Protein AF-A0A3E0WW30-F1 (afdb_monomer)

Secondary structure (DSSP, 8-state):
----EEEEEBTTT--EEEEEGGGEEEEEEETTEEEEEETTEEEEESS-HHHHHHHHHHHHH--

Foldseek 3Di:
DDWDWDWFQFPPPRDTDIDGLVQFPDWDDDPQWIWTDGPVGITITNDGPVVVVVVSVVSVVVD

Mean predicted aligned error: 3.7 Å

Sequence (63 aa):
MKPLFIELTNDFTEKKQAVNINLINGFRESDGKTTINMSGGTVVVTETYETIKNTIVEMKKVF

pLDDT: mean 89.46, std 7.9, range [53.06, 95.5]

Organism: NCBI:txid302167

Radius of gyration: 11.08 Å; Cα contacts (8 Å, |Δi|>4): 101; chains: 1; bounding box: 30×19×22 Å

Structure (mmCIF, N/CA/C/O backbone):
data_AF-A0A3E0WW30-F1
#
_entry.id   AF-A0A3E0WW30-F1
#
loop_
_atom_site.group_PDB
_atom_site.id
_atom_site.type_symbol
_atom_site.label_atom_id
_atom_site.label_alt_id
_atom_site.label_comp_id
_atom_site.label_asym_id
_atom_site.label_entity_id
_atom_site.label_seq_id
_atom_site.pdbx_PDB_ins_code
_atom_site.Cartn_x
_atom_site.Cartn_y
_atom_site.Cartn_z
_atom_site.occupancy
_atom_site.B_iso_or_equiv
_atom_site.auth_seq_id
_atom_site.auth_comp_id
_atom_site.auth_asym_id
_atom_site.auth_atom_id
_atom_site.pdbx_PDB_model_num
ATOM 1 N N . MET A 1 1 ? -21.004 5.906 -4.654 1.00 66.12 1 MET A N 1
ATOM 2 C CA . MET A 1 1 ? -20.079 5.890 -3.499 1.00 66.12 1 MET A CA 1
ATOM 3 C C . MET A 1 1 ? -18.986 6.917 -3.767 1.00 66.12 1 MET A C 1
ATOM 5 O O . MET A 1 1 ? -18.466 6.920 -4.879 1.00 66.12 1 MET A O 1
ATOM 9 N N . LYS A 1 2 ? -18.691 7.833 -2.835 1.00 80.56 2 LYS A N 1
ATOM 10 C CA . LYS A 1 2 ? -17.605 8.812 -3.026 1.00 80.56 2 LYS A CA 1
ATOM 11 C C . LYS A 1 2 ? -16.262 8.057 -3.051 1.00 80.56 2 LYS A C 1
AT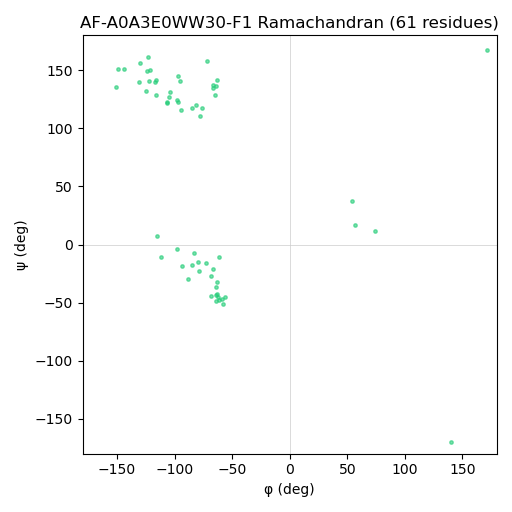OM 13 O O . LYS A 1 2 ? -16.104 7.130 -2.255 1.00 80.56 2 LYS A O 1
ATOM 18 N N . PRO A 1 3 ? -15.324 8.376 -3.962 1.00 81.94 3 PRO A N 1
ATOM 19 C CA . PRO A 1 3 ? -14.009 7.751 -3.943 1.00 81.94 3 PRO A CA 1
ATOM 20 C C . PRO A 1 3 ? -13.267 8.122 -2.654 1.00 81.94 3 PRO A C 1
ATOM 22 O O . PRO A 1 3 ? -13.299 9.276 -2.224 1.00 81.94 3 PRO A O 1
ATOM 25 N N . LEU A 1 4 ? -12.629 7.127 -2.045 1.00 89.88 4 LEU A N 1
ATOM 26 C CA . LEU A 1 4 ? -11.854 7.257 -0.817 1.00 89.88 4 LEU A CA 1
ATOM 27 C C . LEU A 1 4 ? -10.396 6.932 -1.142 1.00 89.88 4 LEU A C 1
ATOM 29 O O . LEU A 1 4 ? -10.121 5.913 -1.773 1.00 89.88 4 LEU A O 1
ATOM 33 N N . PHE A 1 5 ? -9.474 7.809 -0.752 1.00 92.75 5 PHE A N 1
ATOM 34 C CA . PHE A 1 5 ? -8.058 7.693 -1.095 1.00 92.75 5 PHE A CA 1
ATOM 35 C C . PHE A 1 5 ? -7.186 7.650 0.158 1.00 92.75 5 PHE A C 1
ATOM 37 O O . PHE A 1 5 ? -7.429 8.403 1.097 1.00 92.75 5 PHE A O 1
ATOM 44 N N . ILE A 1 6 ? -6.158 6.805 0.130 1.00 92.62 6 ILE A N 1
ATOM 45 C CA . ILE A 1 6 ? -5.070 6.764 1.115 1.00 92.62 6 ILE A CA 1
ATOM 46 C C . ILE A 1 6 ? -3.752 7.121 0.432 1.00 92.62 6 ILE A C 1
ATOM 48 O O . ILE A 1 6 ? -3.520 6.710 -0.703 1.00 92.62 6 ILE A O 1
ATOM 52 N N . GLU A 1 7 ? -2.886 7.872 1.108 1.00 94.88 7 GLU A N 1
ATOM 53 C CA . GLU A 1 7 ? -1.542 8.172 0.608 1.00 94.88 7 GLU A CA 1
ATOM 54 C C . GLU A 1 7 ? -0.527 7.184 1.175 1.00 94.88 7 GLU A C 1
ATOM 56 O O . GLU A 1 7 ? -0.272 7.153 2.379 1.00 94.88 7 GLU A O 1
ATOM 61 N N . LEU A 1 8 ? 0.080 6.396 0.290 1.00 94.38 8 LEU A N 1
ATOM 62 C CA . LEU A 1 8 ? 1.037 5.353 0.649 1.00 94.38 8 LEU A CA 1
ATOM 63 C C . LEU A 1 8 ? 2.358 5.557 -0.082 1.00 94.38 8 LEU A C 1
ATOM 65 O O . LEU A 1 8 ? 2.384 6.076 -1.198 1.00 94.38 8 LEU A O 1
ATOM 69 N N . THR A 1 9 ? 3.461 5.158 0.532 1.00 95.50 9 THR A N 1
ATOM 70 C CA . THR A 1 9 ? 4.795 5.262 -0.052 1.00 95.50 9 THR A CA 1
ATOM 71 C C . THR A 1 9 ? 5.049 4.052 -0.935 1.00 95.50 9 THR A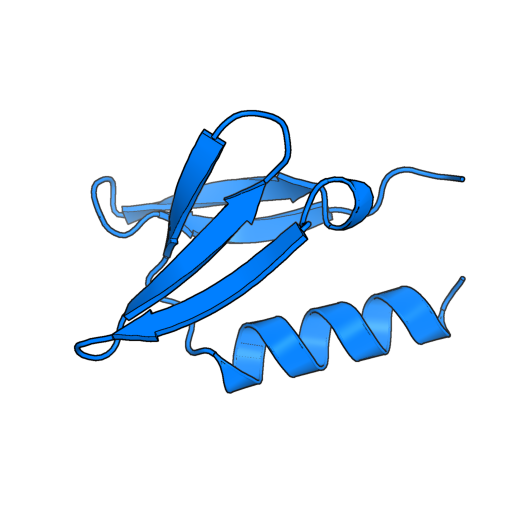 C 1
ATOM 73 O O . THR A 1 9 ? 5.083 2.917 -0.468 1.00 95.50 9 THR A O 1
ATOM 76 N N . ASN A 1 10 ? 5.237 4.287 -2.229 1.00 94.50 10 ASN A N 1
ATOM 77 C CA . ASN A 1 10 ? 5.621 3.250 -3.173 1.00 94.50 10 ASN A CA 1
ATOM 78 C C . ASN A 1 10 ? 7.026 2.722 -2.841 1.00 94.50 10 ASN A C 1
ATOM 80 O O . ASN A 1 10 ? 7.967 3.505 -2.745 1.00 94.50 10 ASN A O 1
ATOM 84 N N . ASP A 1 11 ? 7.176 1.406 -2.728 1.00 93.81 11 ASP A N 1
ATOM 85 C CA . ASP A 1 11 ? 8.435 0.773 -2.313 1.00 93.81 11 ASP A CA 1
ATOM 86 C C . ASP A 1 11 ? 9.568 0.898 -3.349 1.00 93.81 11 ASP A C 1
ATOM 88 O O . ASP A 1 11 ? 10.737 0.927 -2.988 1.00 93.81 11 ASP A O 1
ATOM 92 N N . PHE A 1 12 ? 9.243 1.029 -4.639 1.00 92.00 12 PHE A N 1
ATOM 93 C CA . PHE A 1 12 ? 10.252 1.110 -5.703 1.00 92.00 12 PHE A CA 1
ATOM 94 C 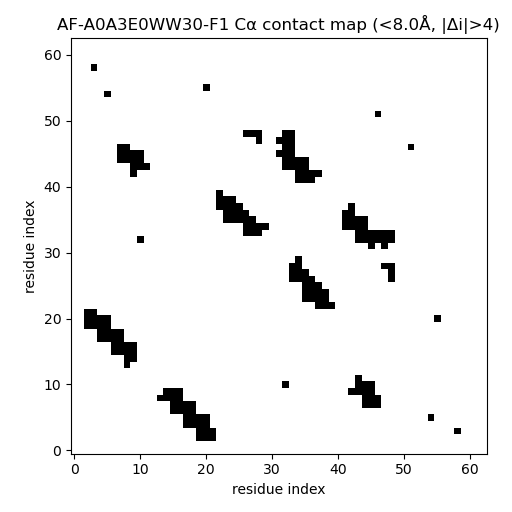C . PHE A 1 12 ? 10.736 2.531 -5.978 1.00 92.00 12 PHE A C 1
ATOM 96 O O . PHE A 1 12 ? 11.848 2.730 -6.461 1.00 92.00 12 PHE A O 1
ATOM 103 N N . THR A 1 13 ? 9.871 3.520 -5.757 1.00 94.69 13 THR A N 1
ATOM 104 C CA . THR A 1 13 ? 10.155 4.923 -6.104 1.00 94.69 13 THR A CA 1
ATOM 105 C C . THR A 1 13 ? 10.320 5.821 -4.888 1.00 94.69 13 THR A C 1
ATOM 107 O O . THR A 1 13 ? 10.699 6.977 -5.058 1.00 94.69 13 THR A O 1
ATOM 110 N N . GLU A 1 14 ? 9.985 5.320 -3.695 1.00 93.00 14 GLU A N 1
ATOM 111 C CA . GLU A 1 14 ? 9.957 6.054 -2.422 1.00 93.00 14 GLU A CA 1
ATOM 112 C C . GLU A 1 14 ? 9.054 7.301 -2.440 1.00 93.00 14 GLU A C 1
ATOM 114 O O . GLU A 1 14 ? 9.125 8.169 -1.569 1.00 93.00 14 GLU A O 1
ATOM 119 N N . LYS A 1 15 ? 8.158 7.399 -3.428 1.00 95.06 15 LYS A N 1
ATOM 120 C CA . LYS A 1 15 ? 7.208 8.505 -3.571 1.00 95.06 15 LYS A CA 1
ATOM 121 C C . LYS A 1 15 ? 5.851 8.138 -2.994 1.00 95.06 15 LYS A C 1
ATOM 123 O O . LYS A 1 15 ? 5.386 7.005 -3.129 1.00 95.06 15 LYS A O 1
ATOM 128 N N . LYS A 1 16 ? 5.179 9.132 -2.412 1.00 95.06 16 LYS A N 1
ATOM 129 C CA . LYS A 1 16 ? 3.771 9.017 -2.028 1.00 95.06 16 LYS A CA 1
ATOM 130 C C . LYS A 1 16 ? 2.891 8.901 -3.272 1.00 95.06 16 LYS A C 1
ATOM 132 O O . LYS A 1 16 ? 3.057 9.649 -4.234 1.00 95.06 16 LYS A O 1
ATOM 137 N N . GLN A 1 17 ? 1.955 7.962 -3.237 1.00 93.56 17 GLN A N 1
ATOM 138 C CA . GLN A 1 17 ? 0.945 7.742 -4.266 1.00 93.56 17 GLN A CA 1
ATOM 139 C C . GLN A 1 17 ? -0.434 7.626 -3.612 1.00 93.56 17 GLN A C 1
ATOM 141 O O . GLN A 1 17 ? -0.588 6.998 -2.561 1.00 93.56 17 GLN A O 1
ATOM 146 N N . ALA A 1 18 ? -1.442 8.220 -4.246 1.00 93.62 18 ALA A N 1
ATOM 147 C CA . ALA A 1 18 ? -2.823 8.102 -3.804 1.00 93.62 18 ALA A CA 1
ATOM 148 C C . ALA A 1 18 ? -3.418 6.776 -4.297 1.00 93.62 18 ALA A C 1
ATOM 150 O O . ALA A 1 18 ? -3.513 6.527 -5.500 1.00 93.62 18 ALA A O 1
ATOM 151 N N . VAL A 1 19 ? -3.850 5.933 -3.365 1.00 92.81 19 VAL A N 1
ATOM 152 C CA . VAL A 1 19 ? -4.484 4.641 -3.631 1.00 92.81 19 VAL A CA 1
ATOM 153 C C . VAL A 1 19 ? -5.975 4.757 -3.345 1.00 92.81 19 VAL A C 1
ATOM 155 O O . VAL A 1 19 ? -6.379 5.108 -2.239 1.00 92.81 19 VAL A O 1
ATOM 158 N N . ASN A 1 20 ? -6.808 4.458 -4.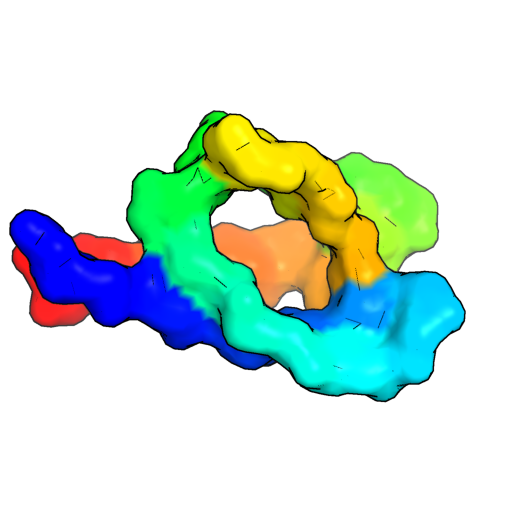342 1.00 92.56 20 ASN A N 1
ATOM 159 C CA . ASN A 1 20 ? -8.260 4.460 -4.179 1.00 92.56 20 ASN A CA 1
ATOM 160 C C . ASN A 1 20 ? -8.713 3.178 -3.465 1.00 92.56 20 ASN A C 1
ATOM 162 O O . ASN A 1 20 ? -8.688 2.097 -4.057 1.00 92.56 20 ASN A O 1
ATOM 166 N N . ILE A 1 21 ? -9.176 3.293 -2.219 1.00 90.69 21 ILE A N 1
ATOM 167 C CA . ILE A 1 21 ? -9.545 2.133 -1.395 1.00 90.69 21 ILE A CA 1
ATOM 168 C C . ILE A 1 21 ? -10.766 1.385 -1.933 1.00 90.69 21 ILE A C 1
ATOM 170 O O . ILE A 1 21 ? -10.941 0.207 -1.630 1.00 90.69 21 ILE A O 1
ATOM 174 N N . ASN A 1 22 ? -11.597 2.037 -2.752 1.00 89.69 22 ASN A N 1
ATOM 175 C CA . ASN A 1 22 ? -12.745 1.389 -3.388 1.00 8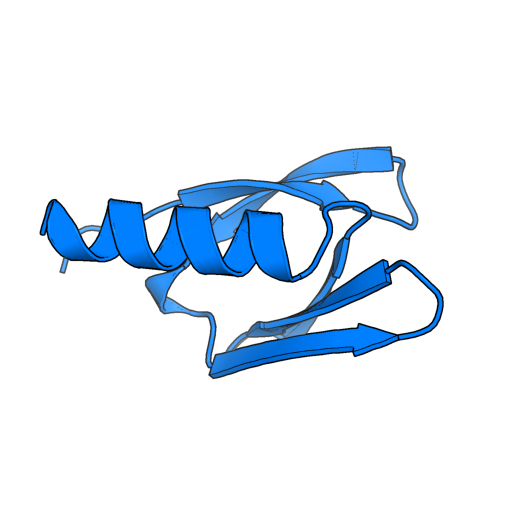9.69 22 ASN A CA 1
ATOM 176 C C . ASN A 1 22 ? -12.320 0.426 -4.506 1.00 89.69 22 ASN A C 1
ATOM 178 O O . ASN A 1 22 ? -13.130 -0.383 -4.947 1.00 89.69 22 ASN A O 1
ATOM 182 N N . LEU A 1 23 ? -11.071 0.522 -4.977 1.00 91.75 23 LEU A N 1
ATOM 183 C CA . LEU A 1 23 ? -10.509 -0.361 -5.999 1.00 91.75 23 LEU A CA 1
ATOM 184 C C . LEU A 1 23 ? -9.662 -1.490 -5.405 1.00 91.75 23 LEU A C 1
ATOM 186 O O . LEU A 1 23 ? -9.179 -2.324 -6.167 1.00 91.75 23 LEU A O 1
ATOM 190 N N . ILE A 1 24 ? -9.452 -1.508 -4.083 1.00 91.56 24 ILE A N 1
ATOM 191 C CA . ILE A 1 24 ? -8.656 -2.534 -3.403 1.00 91.56 24 ILE A CA 1
ATOM 192 C C . ILE A 1 24 ? -9.481 -3.817 -3.296 1.00 91.56 24 ILE A C 1
ATOM 194 O O . ILE A 1 24 ? -10.494 -3.865 -2.599 1.00 91.56 24 ILE A O 1
ATOM 198 N N . ASN A 1 25 ? -8.985 -4.872 -3.936 1.00 92.12 25 ASN A N 1
ATOM 199 C CA . ASN A 1 25 ? -9.572 -6.212 -3.896 1.00 92.12 25 ASN A CA 1
ATOM 200 C C . ASN A 1 25 ? -8.947 -7.081 -2.794 1.00 92.12 25 ASN A C 1
ATOM 202 O O . ASN A 1 25 ? -9.522 -8.084 -2.383 1.00 92.12 25 ASN A O 1
ATOM 206 N N . GLY A 1 26 ? -7.766 -6.699 -2.308 1.00 90.75 26 GLY A N 1
ATOM 207 C CA . GLY A 1 26 ? -7.078 -7.355 -1.203 1.00 90.75 26 GLY A CA 1
ATOM 208 C C . GLY A 1 26 ? -5.665 -6.813 -1.032 1.00 90.75 26 GLY A C 1
ATOM 209 O O . GLY A 1 26 ? -5.146 -6.112 -1.898 1.00 90.75 26 GLY A O 1
ATOM 210 N N . PHE A 1 27 ? -5.030 -7.141 0.083 1.00 91.88 27 PHE A N 1
ATOM 211 C CA . PHE A 1 27 ? -3.644 -6.779 0.357 1.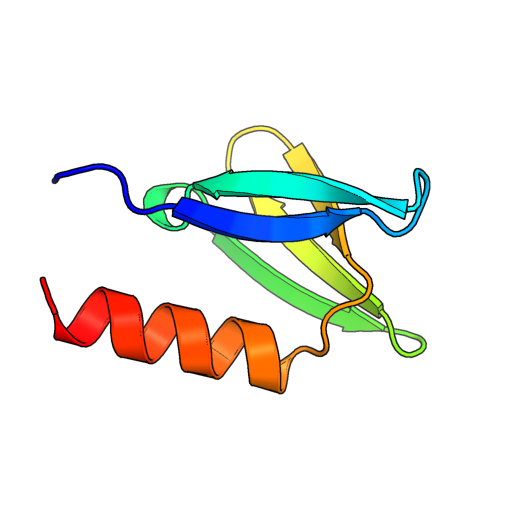00 91.88 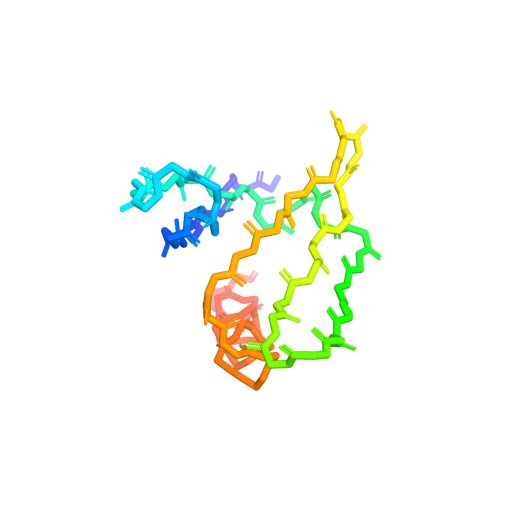27 PHE A CA 1
ATOM 212 C C . PHE A 1 27 ? -3.000 -7.849 1.242 1.00 91.88 27 PHE A C 1
ATOM 214 O O . PHE A 1 27 ? -3.694 -8.543 1.986 1.00 91.88 27 PHE A O 1
ATOM 221 N N . ARG A 1 28 ? -1.684 -8.023 1.113 1.00 92.81 28 ARG A N 1
ATOM 222 C CA . ARG A 1 28 ? -0.902 -9.031 1.844 1.00 92.81 28 ARG A CA 1
ATOM 223 C C . ARG A 1 28 ? 0.475 -8.495 2.197 1.00 92.81 28 ARG A C 1
ATOM 225 O O . ARG A 1 28 ? 1.027 -7.698 1.442 1.00 92.81 28 ARG A O 1
ATOM 232 N N . GLU A 1 29 ? 1.038 -8.990 3.285 1.00 92.56 29 GLU A N 1
ATOM 233 C CA . GLU A 1 29 ? 2.417 -8.708 3.678 1.00 92.56 29 GLU A CA 1
ATOM 234 C C . GLU A 1 29 ? 3.357 -9.816 3.192 1.00 92.56 29 GLU A C 1
ATOM 236 O O . GLU A 1 29 ? 2.998 -10.994 3.230 1.00 92.56 29 GLU A O 1
ATOM 241 N N . SER A 1 30 ? 4.547 -9.439 2.730 1.00 85.62 30 SER A N 1
ATOM 242 C CA . SER A 1 30 ? 5.679 -10.342 2.490 1.00 85.62 30 SER A CA 1
ATOM 243 C C . SER A 1 30 ? 6.968 -9.557 2.678 1.00 85.62 30 SER A C 1
ATOM 245 O O . SER A 1 30 ? 7.072 -8.435 2.188 1.00 85.62 30 SER A O 1
ATOM 247 N N . ASP A 1 31 ? 7.944 -10.135 3.378 1.00 83.88 31 ASP A N 1
ATOM 248 C CA . ASP A 1 31 ? 9.296 -9.570 3.516 1.00 83.88 31 ASP A CA 1
ATOM 249 C C . ASP A 1 31 ? 9.327 -8.116 4.032 1.00 83.88 31 ASP A C 1
ATOM 251 O O . ASP A 1 31 ? 10.121 -7.293 3.581 1.00 83.88 31 ASP A O 1
ATOM 255 N N . GLY A 1 32 ? 8.428 -7.784 4.968 1.00 80.19 32 GLY A N 1
ATOM 256 C CA . GLY A 1 32 ? 8.318 -6.440 5.554 1.00 80.19 32 GLY A CA 1
ATOM 257 C C . GLY A 1 32 ? 7.696 -5.385 4.633 1.00 80.19 32 GLY A C 1
ATOM 258 O O . GLY A 1 32 ? 7.758 -4.198 4.942 1.00 80.19 32 GLY A O 1
ATOM 259 N N . LYS A 1 33 ? 7.105 -5.803 3.508 1.00 88.94 33 LYS A N 1
ATOM 260 C CA . LYS A 1 33 ? 6.434 -4.939 2.530 1.00 88.94 33 LYS A CA 1
ATOM 261 C C . LYS A 1 33 ? 4.981 -5.351 2.369 1.00 88.94 33 LYS A C 1
ATOM 263 O O . LY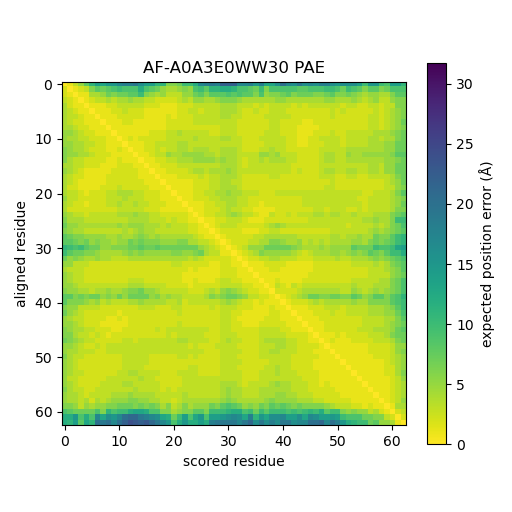S A 1 33 ? 4.654 -6.540 2.433 1.00 88.94 33 LYS A O 1
ATOM 268 N N . THR A 1 34 ? 4.114 -4.391 2.055 1.00 94.81 34 THR A N 1
ATOM 269 C CA . THR A 1 34 ? 2.710 -4.693 1.752 1.00 94.81 34 THR A CA 1
ATOM 270 C C . THR A 1 34 ? 2.439 -4.597 0.260 1.00 94.81 34 THR A C 1
ATOM 272 O O . THR A 1 34 ? 2.702 -3.589 -0.388 1.00 94.81 34 THR A O 1
ATOM 275 N N . THR A 1 35 ? 1.873 -5.661 -0.298 1.00 95.50 35 THR A N 1
ATOM 276 C CA . THR A 1 35 ? 1.370 -5.701 -1.671 1.00 95.50 35 THR A CA 1
ATOM 277 C C . THR A 1 35 ? -0.137 -5.469 -1.666 1.00 95.50 35 THR A C 1
ATOM 279 O O . THR A 1 35 ? -0.875 -6.223 -1.034 1.00 95.50 35 THR A O 1
ATOM 282 N N . ILE A 1 36 ? -0.600 -4.464 -2.405 1.00 94.69 36 ILE A N 1
ATOM 283 C CA . ILE A 1 36 ? -2.007 -4.098 -2.575 1.00 94.69 36 ILE A CA 1
ATOM 284 C C . ILE A 1 36 ? -2.453 -4.508 -3.976 1.00 94.69 36 ILE A C 1
ATOM 286 O O . ILE A 1 36 ? -1.895 -4.053 -4.974 1.00 94.69 36 ILE A O 1
ATOM 290 N N . ASN A 1 37 ? -3.482 -5.347 -4.050 1.00 94.81 37 ASN A N 1
ATOM 291 C CA . ASN A 1 37 ? -4.096 -5.770 -5.302 1.00 94.81 37 ASN A CA 1
ATOM 292 C C . ASN A 1 37 ? -5.325 -4.910 -5.586 1.00 94.81 37 ASN A C 1
ATOM 294 O O . ASN A 1 37 ? -6.264 -4.866 -4.785 1.00 94.81 37 ASN A O 1
ATOM 298 N N . MET A 1 38 ? -5.330 -4.260 -6.744 1.00 93.69 38 MET A N 1
ATOM 299 C CA . MET A 1 38 ? -6.417 -3.403 -7.198 1.00 93.69 38 MET A CA 1
ATOM 300 C C . MET A 1 38 ? -6.960 -3.872 -8.544 1.00 93.69 38 MET A C 1
ATOM 302 O O . MET A 1 38 ? -6.271 -4.545 -9.308 1.00 93.69 38 MET A O 1
ATOM 306 N N . SER A 1 39 ? -8.167 -3.432 -8.894 1.00 90.81 39 SER A N 1
ATOM 307 C CA . SER A 1 39 ? -8.783 -3.739 -10.197 1.00 90.81 39 SER A CA 1
ATOM 308 C C . SER A 1 39 ? -8.000 -3.216 -11.415 1.00 90.81 39 SER A C 1
ATOM 310 O O . SER A 1 39 ? -8.309 -3.601 -12.536 1.00 90.81 39 SER A O 1
ATOM 312 N N . GLY A 1 40 ? -6.990 -2.361 -11.213 1.00 87.06 40 GLY A N 1
ATOM 313 C CA . GLY A 1 40 ? -6.117 -1.819 -12.265 1.00 87.06 40 GLY A CA 1
ATOM 314 C C . GLY A 1 40 ? -4.644 -2.226 -12.162 1.00 87.06 40 GLY A C 1
ATOM 315 O O . GLY A 1 40 ? -3.825 -1.676 -12.891 1.00 87.06 40 GLY A O 1
ATOM 316 N N . GLY A 1 41 ? -4.287 -3.140 -11.253 1.00 91.00 41 GLY A N 1
ATOM 317 C CA . GLY A 1 41 ? -2.908 -3.593 -11.075 1.00 91.00 41 GLY A CA 1
ATOM 318 C C . GLY A 1 41 ? -2.516 -3.794 -9.616 1.00 91.00 41 GLY A C 1
ATOM 319 O O . GLY A 1 41 ? -3.348 -3.761 -8.708 1.00 91.00 41 GLY A O 1
ATOM 320 N N . THR A 1 42 ? -1.222 -3.992 -9.400 1.00 93.81 42 THR A N 1
ATOM 321 C CA . THR A 1 42 ? -0.650 -4.253 -8.081 1.00 93.81 42 THR A CA 1
ATOM 322 C C . THR A 1 42 ? 0.309 -3.138 -7.699 1.00 93.81 42 THR A C 1
ATOM 324 O O . THR A 1 42 ? 1.076 -2.650 -8.527 1.00 93.81 42 THR A O 1
ATOM 327 N N . VAL A 1 43 ? 0.269 -2.751 -6.430 1.00 93.50 43 VAL A N 1
ATOM 328 C CA . VAL A 1 43 ? 1.134 -1.723 -5.858 1.00 93.50 43 VAL A CA 1
ATOM 329 C C . VAL A 1 43 ? 1.856 -2.311 -4.655 1.00 93.50 43 VAL A C 1
ATOM 331 O O . VAL A 1 43 ? 1.222 -2.924 -3.801 1.00 93.50 43 VAL A O 1
ATOM 334 N N . VAL A 1 44 ? 3.171 -2.123 -4.578 1.00 94.88 44 VAL A N 1
ATOM 335 C CA . VAL A 1 44 ? 3.968 -2.493 -3.401 1.00 94.88 44 VAL A CA 1
ATOM 336 C C . VAL A 1 44 ? 4.301 -1.224 -2.632 1.00 94.88 44 VAL A C 1
ATOM 338 O O . VAL A 1 44 ? 4.713 -0.223 -3.229 1.00 94.88 44 VAL A O 1
ATOM 341 N N . VAL A 1 45 ? 4.076 -1.256 -1.324 1.00 95.06 45 VAL A N 1
ATOM 342 C CA . VAL A 1 45 ? 4.249 -0.109 -0.435 1.00 95.06 45 VAL A CA 1
ATOM 343 C C . VAL A 1 45 ? 5.079 -0.467 0.788 1.00 95.06 45 VAL A C 1
ATOM 345 O O . VAL A 1 45 ? 5.156 -1.637 1.177 1.00 95.06 45 VAL A O 1
ATOM 348 N N . THR A 1 46 ? 5.689 0.556 1.381 1.00 94.19 46 THR A N 1
ATOM 349 C CA . THR A 1 46 ? 6.528 0.408 2.577 1.00 94.19 46 THR A CA 1
ATOM 350 C C . THR A 1 46 ? 5.716 0.426 3.868 1.00 94.19 46 THR A C 1
ATOM 352 O O . THR A 1 46 ? 6.203 -0.021 4.904 1.00 94.19 46 THR A O 1
ATOM 355 N N . GLU A 1 47 ? 4.472 0.917 3.835 1.00 92.50 47 GLU A N 1
ATOM 356 C CA . GLU A 1 47 ? 3.569 0.814 4.975 1.00 92.50 47 GLU A CA 1
ATOM 357 C C . GLU A 1 47 ? 3.254 -0.651 5.311 1.00 92.50 47 GLU A C 1
ATOM 359 O O . GLU A 1 47 ? 3.046 -1.497 4.435 1.00 92.50 47 GLU A O 1
ATOM 364 N N . THR A 1 48 ? 3.179 -0.939 6.610 1.00 90.81 48 THR A N 1
ATOM 365 C CA . THR A 1 48 ? 2.888 -2.280 7.124 1.00 90.81 48 THR A CA 1
ATOM 366 C C . THR A 1 48 ? 1.432 -2.669 6.894 1.00 90.81 48 THR A C 1
ATOM 368 O O . THR A 1 48 ? 0.537 -1.819 6.790 1.00 90.81 48 THR A O 1
ATOM 371 N N . TYR A 1 49 ? 1.174 -3.975 6.894 1.00 90.19 49 TYR A N 1
ATOM 372 C CA . TYR A 1 49 ? -0.170 -4.516 6.710 1.00 90.19 49 TYR A CA 1
ATOM 373 C C . TYR A 1 49 ? -1.173 -3.964 7.729 1.00 90.19 49 TYR A C 1
ATOM 375 O O . TYR A 1 49 ? -2.266 -3.537 7.353 1.00 90.19 49 TYR A O 1
ATOM 383 N N . GLU A 1 50 ? -0.793 -3.915 9.008 1.00 91.00 50 GLU A N 1
ATOM 384 C CA . GLU A 1 50 ? -1.662 -3.407 10.075 1.00 91.00 50 GLU A CA 1
ATOM 385 C C . GLU A 1 50 ? -1.988 -1.916 9.893 1.00 91.00 50 GLU A C 1
ATOM 387 O O . GLU A 1 50 ? -3.131 -1.509 10.100 1.00 91.00 50 GLU A O 1
ATOM 392 N N . THR A 1 51 ? -1.034 -1.108 9.416 1.00 90.38 51 THR A N 1
ATOM 393 C CA . THR A 1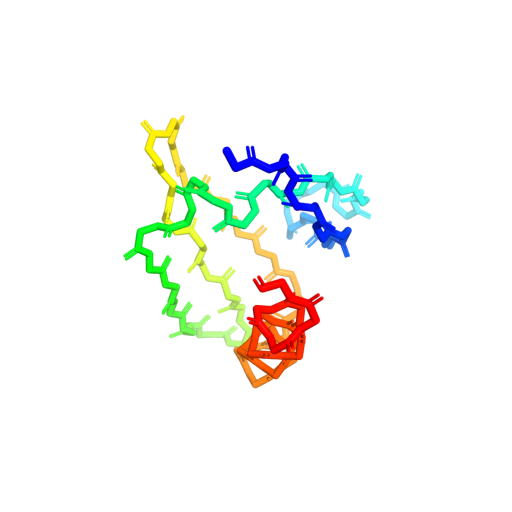 51 ? -1.268 0.319 9.127 1.00 90.38 51 THR A CA 1
ATOM 394 C C . THR A 1 51 ? -2.341 0.490 8.053 1.00 90.38 51 THR A C 1
ATOM 396 O O . THR A 1 51 ? -3.296 1.253 8.223 1.00 90.38 51 THR A O 1
ATOM 399 N N . ILE A 1 52 ? -2.225 -0.261 6.957 1.00 91.19 52 ILE A N 1
ATOM 400 C CA . ILE A 1 52 ? -3.156 -0.183 5.825 1.00 91.19 52 ILE A CA 1
ATOM 401 C C . ILE A 1 52 ? -4.531 -0.722 6.223 1.00 91.19 52 ILE A C 1
ATOM 403 O O . ILE A 1 52 ? -5.551 -0.088 5.946 1.00 91.19 52 ILE A O 1
ATOM 407 N N . LYS A 1 53 ? -4.569 -1.858 6.927 1.00 90.94 53 LYS A N 1
ATOM 408 C CA . LYS A 1 53 ? -5.801 -2.472 7.430 1.00 90.94 53 LYS A CA 1
ATOM 409 C C . LYS A 1 53 ? -6.579 -1.521 8.337 1.00 90.94 53 LYS A C 1
ATOM 411 O O . LYS A 1 53 ? -7.768 -1.312 8.097 1.00 90.94 53 LYS A O 1
ATOM 416 N N . ASN A 1 54 ? -5.923 -0.932 9.338 1.00 91.88 54 ASN A N 1
ATOM 417 C CA . ASN A 1 54 ? -6.577 -0.026 10.283 1.00 91.88 54 ASN A CA 1
ATOM 418 C C . ASN A 1 54 ? -7.092 1.231 9.576 1.00 91.88 54 ASN A C 1
ATOM 420 O O . ASN A 1 54 ? -8.257 1.584 9.751 1.00 91.88 54 ASN A O 1
ATOM 424 N N . THR A 1 55 ? -6.291 1.813 8.677 1.00 90.25 55 THR A N 1
ATOM 425 C CA . THR A 1 55 ? -6.702 2.980 7.879 1.00 90.25 55 THR A CA 1
ATOM 426 C C . THR A 1 55 ? -7.943 2.679 7.031 1.00 90.25 55 THR A C 1
ATOM 428 O O . THR A 1 55 ? -8.905 3.444 7.038 1.00 90.25 55 THR A O 1
ATOM 431 N N . ILE A 1 56 ? -7.976 1.538 6.328 1.00 88.06 56 ILE A N 1
ATOM 432 C CA . ILE A 1 56 ? -9.137 1.144 5.511 1.00 88.06 56 ILE A CA 1
ATOM 433 C C . ILE A 1 56 ? -10.379 0.931 6.384 1.00 88.06 56 ILE A C 1
ATOM 435 O O . ILE A 1 56 ? -11.469 1.359 6.002 1.00 88.06 56 ILE A O 1
ATOM 439 N N . VAL A 1 57 ? -10.236 0.273 7.539 1.00 89.06 57 VAL A N 1
ATOM 440 C CA . VAL A 1 57 ? -11.347 0.044 8.477 1.00 89.06 57 VAL A CA 1
ATOM 441 C C . VAL A 1 57 ? -11.899 1.369 9.001 1.00 89.06 57 VAL A C 1
ATOM 443 O O . VAL A 1 57 ? -13.115 1.542 9.028 1.00 89.06 57 VAL A O 1
ATOM 446 N N . GLU A 1 58 ? -11.039 2.310 9.388 1.00 89.00 58 GLU A N 1
ATOM 447 C CA . GLU A 1 58 ? -11.451 3.635 9.859 1.00 89.00 58 GLU A CA 1
ATOM 448 C C . GLU A 1 58 ? -12.152 4.433 8.761 1.00 89.00 58 GLU A C 1
ATOM 450 O O . GLU A 1 58 ? -13.267 4.909 8.964 1.00 89.00 58 GLU A O 1
ATOM 455 N N . MET A 1 59 ? -11.568 4.500 7.565 1.00 85.00 59 MET A N 1
ATOM 456 C CA . MET A 1 59 ? -12.170 5.222 6.444 1.00 85.00 59 MET A CA 1
ATOM 457 C C . MET A 1 59 ? -13.513 4.633 6.011 1.00 85.00 59 MET A C 1
ATOM 459 O O . MET A 1 59 ? -14.391 5.385 5.600 1.00 85.00 59 MET A O 1
ATOM 463 N N . LYS A 1 60 ? -13.705 3.314 6.127 1.00 79.81 60 LYS A N 1
ATOM 464 C CA . LYS A 1 60 ? -14.993 2.661 5.845 1.00 79.81 60 LYS A CA 1
ATOM 465 C C . LYS A 1 60 ? -16.014 2.775 6.979 1.00 79.81 60 LYS A C 1
ATOM 467 O O . LYS A 1 60 ? -17.175 2.507 6.728 1.00 79.81 60 LYS A O 1
ATOM 472 N N . LYS A 1 61 ? -15.624 3.143 8.205 1.00 77.75 61 LYS A N 1
ATOM 473 C CA . LYS A 1 61 ? -16.574 3.444 9.299 1.00 77.75 61 LYS A CA 1
ATOM 474 C C . LYS A 1 61 ? -17.182 4.841 9.179 1.00 77.75 61 LYS A C 1
ATOM 476 O O . LYS A 1 61 ? -18.229 5.101 9.759 1.00 77.75 61 LYS A O 1
ATOM 481 N N . VAL A 1 62 ? -16.496 5.743 8.479 1.00 59.81 62 VAL A N 1
ATOM 482 C CA . VAL A 1 62 ? -16.901 7.146 8.296 1.00 59.81 62 VAL A CA 1
ATOM 483 C C . VAL A 1 62 ? -17.922 7.308 7.148 1.00 59.81 62 VAL A C 1
ATOM 485 O O . VAL A 1 62 ? -18.490 8.387 6.992 1.00 59.81 62 VAL A O 1
ATOM 488 N N . PHE A 1 63 ? -18.195 6.248 6.374 1.00 53.06 63 PHE A N 1
ATOM 489 C CA . PHE A 1 63 ? -19.101 6.228 5.215 1.00 53.06 63 PHE A CA 1
ATOM 490 C C . PHE A 1 63 ? -20.046 5.029 5.247 1.00 53.06 63 PHE A C 1
ATOM 492 O O . PHE A 1 63 ? -21.126 5.146 4.625 1.00 53.06 63 PHE A O 1
#

Solvent-accessible surface area (backbone atoms only — not comparable to full-atom values): 3789 Å² total; per-residue (Å²): 131,85,88,46,72,47,81,42,38,30,61,91,75,72,42,78,42,81,41,52,59,85,44,53,78,48,70,49,69,57,97,81,29,18,41,38,37,35,87,89,50,74,48,54,25,58,55,46,52,68,60,54,51,51,50,52,54,52,60,59,70,78,108

Nearest PDB structures (foldseek):
  3d6w-assembly1_A  TM=7.049E-01  e=1.271E-01  Bacillus cereus ATCC 10987
  5mv9-assembly1_A  TM=5.672E-01  e=3.512E-02  Homo sapiens
  7dm4-assembly1_A  TM=4.999E-01  e=7.508E-01  Homo sapiens
  2lyd-assembly1_A  TM=4.454E-01  e=4.599E-01  Drosophila melanogaster
  4dx9-assembly26_y  TM=4.636E-01  e=7.982E-01  Homo sapiens